Protein AF-A0A1S9CW14-F1 (afdb_monomer_lite)

Sequence (114 aa):
MKLLQTALFVVAGVLASTAIGADVLDPGVQVLKESLSLTEKQIPELDKIFKEFGAKREAQFKERRELYRKMQEQIAAVLTKEQARKYENMRSQPPPHPKEEETRRESPPLPAAE

Radius of gyration: 30.39 Å; chains: 1; bounding box: 92×54×70 Å

Structure (mmCIF, N/CA/C/O backbone):
data_AF-A0A1S9CW14-F1
#
_entry.id   AF-A0A1S9CW14-F1
#
loop_
_atom_site.group_PDB
_atom_site.id
_atom_site.type_symbol
_atom_site.label_atom_id
_atom_site.label_alt_id
_atom_site.label_comp_id
_atom_site.label_asym_id
_atom_site.label_entity_id
_atom_site.label_seq_id
_atom_site.pdbx_PDB_ins_code
_atom_site.Cartn_x
_atom_site.Cartn_y
_atom_site.Cartn_z
_atom_site.occupancy
_atom_site.B_iso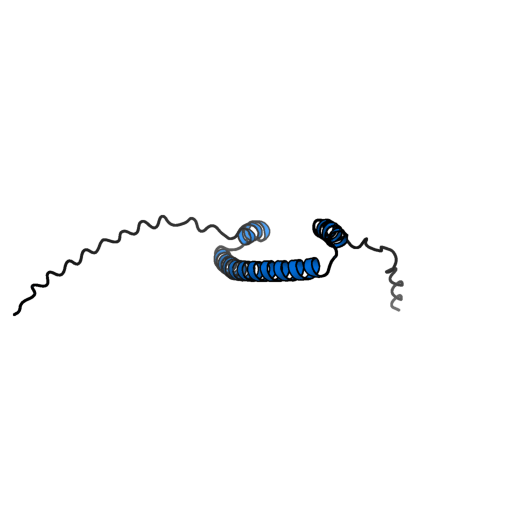_or_equiv
_atom_site.auth_seq_id
_atom_site.auth_comp_id
_atom_site.auth_asym_id
_atom_site.auth_atom_id
_atom_site.pdbx_PDB_model_num
ATOM 1 N N . MET A 1 1 ? -40.375 -39.084 -35.545 1.00 37.78 1 MET A N 1
ATOM 2 C CA . MET A 1 1 ? -39.158 -39.751 -36.056 1.00 37.78 1 MET A CA 1
ATOM 3 C C . MET A 1 1 ? -38.541 -38.851 -37.120 1.00 37.78 1 MET A C 1
ATOM 5 O O . MET A 1 1 ? -39.282 -38.498 -38.018 1.00 37.78 1 MET A O 1
ATOM 9 N N . LYS A 1 2 ? -37.252 -38.485 -36.958 1.00 41.34 2 LYS A N 1
ATOM 10 C CA . LYS A 1 2 ? -36.207 -38.275 -37.997 1.00 41.34 2 LYS A CA 1
ATOM 11 C C . LYS A 1 2 ? -36.626 -37.488 -39.271 1.00 41.34 2 LYS A C 1
ATOM 13 O O . LYS A 1 2 ? -37.456 -37.962 -40.021 1.00 41.34 2 LYS A O 1
ATOM 18 N N . LEU A 1 3 ? -36.056 -36.329 -39.617 1.00 45.03 3 LEU A N 1
ATOM 19 C CA . LEU A 1 3 ? -34.623 -36.052 -39.796 1.00 45.03 3 LEU A CA 1
ATOM 20 C C . LEU A 1 3 ? -34.311 -34.549 -39.727 1.00 45.03 3 LEU A C 1
ATOM 22 O O . LEU A 1 3 ? -35.012 -33.728 -40.311 1.00 45.03 3 LEU A O 1
ATOM 26 N N . LEU A 1 4 ? -33.206 -34.239 -39.047 1.00 47.41 4 LEU A N 1
ATOM 27 C CA . LEU A 1 4 ? -32.520 -32.954 -39.065 1.00 47.41 4 LEU A CA 1
ATOM 28 C C . LEU A 1 4 ? -32.013 -32.640 -40.480 1.00 47.41 4 LEU A C 1
ATOM 30 O O . LEU A 1 4 ? -31.315 -33.462 -41.074 1.00 47.41 4 LEU A O 1
ATOM 34 N N . GLN A 1 5 ? -32.263 -31.423 -40.959 1.00 51.12 5 GLN A N 1
ATOM 35 C CA . GLN A 1 5 ? -31.435 -30.790 -41.982 1.00 51.12 5 GLN A CA 1
ATOM 36 C C . GLN A 1 5 ? -30.555 -29.736 -41.309 1.00 51.12 5 GLN A C 1
ATOM 38 O O . GLN A 1 5 ? -30.991 -28.649 -40.943 1.00 51.12 5 GLN A O 1
ATOM 43 N N . THR A 1 6 ? -29.300 -30.115 -41.109 1.00 52.12 6 THR A N 1
ATOM 44 C CA . THR A 1 6 ? -28.163 -29.249 -40.801 1.00 52.12 6 THR A CA 1
ATOM 45 C C . THR A 1 6 ? -27.871 -28.328 -41.983 1.00 52.12 6 THR A C 1
ATOM 47 O O . THR A 1 6 ? -27.385 -28.793 -43.013 1.00 52.12 6 THR A O 1
ATOM 50 N N . ALA A 1 7 ? -28.107 -27.026 -41.818 1.00 53.81 7 ALA A N 1
ATOM 51 C CA . ALA A 1 7 ? -27.496 -25.989 -42.644 1.00 53.81 7 ALA A CA 1
ATOM 52 C C . ALA A 1 7 ? -26.424 -25.278 -41.809 1.00 53.81 7 ALA A C 1
ATOM 54 O O . ALA A 1 7 ? -26.707 -24.556 -40.856 1.00 53.81 7 ALA A O 1
ATOM 55 N N . LEU A 1 8 ? -25.179 -25.574 -42.163 1.00 45.25 8 LEU A N 1
ATOM 56 C CA . LEU A 1 8 ? -23.950 -25.033 -41.609 1.00 45.25 8 LEU A CA 1
ATOM 57 C C . LEU A 1 8 ? -23.764 -23.602 -42.147 1.00 45.25 8 LEU A C 1
ATOM 59 O O . LEU A 1 8 ? -23.383 -23.434 -43.301 1.00 45.25 8 LEU A O 1
ATOM 63 N N . PHE A 1 9 ? -24.029 -22.572 -41.342 1.00 48.19 9 PHE A N 1
ATOM 64 C CA . PHE A 1 9 ? -23.623 -21.202 -41.675 1.00 48.19 9 PHE A CA 1
ATOM 65 C C . PHE A 1 9 ? -22.307 -20.874 -40.972 1.00 48.19 9 PHE A C 1
ATOM 67 O O . PHE A 1 9 ? -22.269 -20.468 -39.813 1.00 48.19 9 PHE A O 1
ATOM 74 N N . VAL A 1 10 ? -21.214 -21.063 -41.711 1.00 48.28 10 VAL A N 1
ATOM 75 C CA . VAL A 1 10 ? -19.923 -20.436 -41.432 1.00 48.28 10 VAL A CA 1
ATOM 76 C C . VAL A 1 10 ? -20.015 -19.007 -41.959 1.00 48.28 10 VAL A C 1
ATOM 78 O O . VAL A 1 10 ? -19.864 -18.775 -43.154 1.00 48.28 10 VAL A O 1
ATOM 81 N N . VAL A 1 11 ? -20.279 -18.044 -41.077 1.00 52.34 11 VAL A N 1
ATOM 82 C CA . VAL A 1 11 ? -19.985 -16.635 -41.360 1.00 52.34 11 VAL A CA 1
ATOM 83 C C . VAL A 1 11 ? -18.789 -16.252 -40.506 1.00 52.34 11 VAL A C 1
ATOM 85 O O . VAL A 1 11 ? -18.899 -15.854 -39.349 1.00 52.34 11 VAL A O 1
ATOM 88 N N . ALA A 1 12 ? -17.620 -16.449 -41.110 1.00 48.91 12 ALA A N 1
ATOM 89 C CA . ALA A 1 12 ? -16.393 -15.788 -40.722 1.00 48.91 12 ALA A CA 1
ATOM 90 C C . ALA A 1 12 ? -16.593 -14.277 -40.900 1.00 48.91 12 ALA A C 1
ATOM 92 O O . ALA A 1 12 ? -16.875 -13.806 -41.999 1.00 48.91 12 ALA A O 1
ATOM 93 N N . GLY A 1 13 ? -16.486 -13.527 -39.809 1.00 42.09 13 GLY A N 1
ATOM 94 C CA . GLY A 1 13 ? -16.664 -12.079 -39.840 1.00 42.09 13 GLY A CA 1
ATOM 95 C C . GLY A 1 13 ? -16.463 -11.406 -38.490 1.00 42.09 13 GLY A C 1
ATOM 96 O O . GLY A 1 13 ? -17.095 -10.394 -38.216 1.00 42.09 13 GLY A O 1
ATOM 97 N N . VAL A 1 14 ? -15.604 -11.962 -37.630 1.00 45.19 14 VAL A N 1
ATOM 98 C CA . VAL A 1 14 ? -15.091 -11.235 -36.463 1.00 45.19 14 VAL A CA 1
ATOM 99 C C . VAL A 1 14 ? -14.028 -10.270 -36.978 1.00 45.19 14 VAL A C 1
ATOM 101 O O . VAL A 1 14 ? -12.840 -10.576 -36.977 1.00 45.19 14 VAL A O 1
ATOM 104 N N . LEU A 1 15 ? -14.449 -9.097 -37.447 1.00 46.38 15 LEU A N 1
ATOM 105 C CA . LEU A 1 15 ? -13.569 -7.934 -37.444 1.00 46.38 15 LEU A CA 1
ATOM 106 C C . LEU A 1 15 ? -13.661 -7.327 -36.051 1.00 46.38 15 LEU A C 1
ATOM 108 O O . LEU A 1 15 ? -14.430 -6.409 -35.777 1.00 46.38 15 LEU A O 1
ATOM 112 N N . ALA A 1 16 ? -12.883 -7.922 -35.150 1.00 45.59 16 ALA A N 1
ATOM 113 C CA . ALA A 1 16 ? -12.490 -7.289 -33.913 1.00 45.59 16 ALA A CA 1
ATOM 114 C C . ALA A 1 16 ? -11.742 -6.000 -34.276 1.00 45.59 16 ALA A C 1
ATOM 116 O O . ALA A 1 16 ? -10.545 -6.013 -34.549 1.00 45.59 16 ALA A O 1
ATOM 117 N N . SER A 1 17 ? -12.446 -4.871 -34.280 1.00 42.06 17 SER A N 1
ATOM 118 C CA . SER A 1 17 ? -11.811 -3.569 -34.116 1.00 42.06 17 SER A CA 1
ATOM 119 C C . SER A 1 17 ? -11.359 -3.449 -32.663 1.00 42.06 17 SER A C 1
ATOM 121 O O . SER A 1 17 ? -11.918 -2.688 -31.877 1.00 42.06 17 SER A O 1
ATOM 123 N N . THR A 1 18 ? -10.335 -4.219 -32.288 1.00 45.69 18 THR A N 1
ATOM 124 C CA . THR A 1 18 ? -9.455 -3.828 -31.193 1.00 45.69 18 THR A CA 1
ATOM 125 C C . THR A 1 18 ? -8.723 -2.594 -31.690 1.00 45.69 18 THR A C 1
ATOM 127 O O . THR A 1 18 ? -7.696 -2.691 -32.361 1.00 45.69 18 THR A O 1
ATOM 130 N N . ALA A 1 19 ? -9.307 -1.427 -31.421 1.00 47.88 19 ALA A N 1
ATOM 131 C CA . ALA A 1 19 ? -8.543 -0.203 -31.326 1.00 47.88 19 ALA A CA 1
ATOM 132 C C . ALA A 1 19 ? -7.379 -0.521 -30.387 1.00 47.88 19 ALA A C 1
ATOM 134 O O . ALA A 1 19 ? -7.566 -0.806 -29.205 1.00 47.88 19 ALA A O 1
ATOM 135 N N . ILE A 1 20 ? -6.212 -0.621 -31.010 1.00 43.88 20 ILE A N 1
ATOM 136 C CA . ILE A 1 20 ? -4.915 -0.885 -30.422 1.00 43.88 20 ILE A CA 1
ATOM 137 C C . ILE A 1 20 ? -4.788 0.094 -29.265 1.00 43.88 20 ILE A C 1
ATOM 139 O O . ILE A 1 20 ? -4.717 1.306 -29.475 1.00 43.88 20 ILE A O 1
ATOM 143 N N . GLY A 1 21 ? -4.869 -0.435 -28.043 1.00 41.94 21 GLY A N 1
ATOM 144 C CA . GLY A 1 21 ? -4.533 0.329 -26.860 1.00 41.94 21 GLY A CA 1
ATOM 145 C C . GLY A 1 21 ? -3.143 0.885 -27.100 1.00 41.94 21 GLY A C 1
ATOM 146 O O . GLY A 1 21 ? -2.221 0.124 -27.383 1.00 41.94 21 GLY A O 1
ATOM 147 N N . ALA A 1 22 ? -3.004 2.209 -27.053 1.00 46.16 22 ALA A N 1
ATOM 148 C CA . ALA A 1 22 ? -1.701 2.786 -26.798 1.00 46.16 22 ALA A CA 1
ATOM 149 C C . ALA A 1 22 ? -1.160 2.030 -25.583 1.00 46.16 22 ALA A C 1
ATOM 151 O O . ALA A 1 22 ? -1.830 1.991 -24.549 1.00 46.16 22 ALA A O 1
ATOM 152 N N . ASP A 1 23 ? -0.045 1.329 -25.757 1.00 60.75 23 ASP A N 1
ATOM 153 C CA . ASP A 1 23 ? 0.597 0.561 -24.701 1.00 60.75 23 ASP A CA 1
ATOM 154 C C . ASP A 1 23 ? 1.036 1.574 -23.638 1.00 60.75 23 ASP A C 1
ATOM 156 O O . ASP A 1 23 ? 2.093 2.201 -23.736 1.00 60.75 23 ASP A O 1
ATOM 160 N N . VAL A 1 24 ? 0.143 1.873 -22.690 1.00 80.12 24 VAL A N 1
ATOM 161 C CA . VAL A 1 24 ? 0.436 2.813 -21.615 1.00 80.12 24 VAL A CA 1
ATOM 162 C C . VAL A 1 24 ? 1.446 2.102 -20.731 1.00 80.12 24 VAL A C 1
ATOM 164 O O . VAL A 1 24 ? 1.113 1.146 -20.024 1.00 80.12 24 VAL A O 1
ATOM 167 N N . LEU A 1 25 ? 2.696 2.549 -20.841 1.00 83.44 25 LEU A N 1
ATOM 168 C CA . LEU A 1 25 ? 3.794 2.091 -20.004 1.00 83.44 25 LEU A CA 1
ATOM 169 C C . LEU A 1 25 ? 3.464 2.366 -18.541 1.00 83.44 25 LEU A C 1
ATOM 171 O O . LEU A 1 25 ? 2.904 3.422 -18.218 1.00 83.44 25 LEU A O 1
ATOM 175 N N . ASP A 1 26 ? 3.866 1.454 -17.663 1.00 90.00 26 ASP A N 1
ATOM 176 C CA . ASP A 1 26 ? 3.825 1.690 -16.227 1.00 90.00 26 ASP A CA 1
ATOM 177 C C . ASP A 1 26 ? 4.513 3.034 -15.886 1.00 90.00 26 ASP A C 1
ATOM 179 O O . ASP A 1 26 ? 5.584 3.332 -16.433 1.00 90.00 26 ASP A O 1
ATOM 183 N N . PRO A 1 27 ? 3.935 3.869 -14.997 1.00 88.56 27 PRO A N 1
ATOM 184 C CA . PRO A 1 27 ? 4.513 5.166 -14.643 1.00 88.56 27 PRO A CA 1
ATOM 185 C C . PRO A 1 27 ? 5.967 5.081 -14.161 1.00 88.56 27 PRO A C 1
ATOM 187 O O . PRO A 1 27 ? 6.760 5.980 -14.437 1.00 88.56 27 PRO A O 1
ATOM 190 N N . GLY A 1 28 ? 6.347 3.993 -13.482 1.00 89.19 28 GLY A N 1
ATOM 191 C CA . GLY A 1 28 ? 7.729 3.758 -13.072 1.00 89.19 28 GLY A CA 1
ATOM 192 C C . GLY A 1 28 ? 8.661 3.557 -14.266 1.00 89.19 28 GLY A C 1
ATOM 193 O O . GLY A 1 28 ? 9.773 4.080 -14.276 1.00 89.19 28 GLY A O 1
ATOM 194 N N . VAL A 1 29 ? 8.197 2.871 -15.310 1.00 91.06 29 VAL A N 1
ATOM 195 C CA . VAL A 1 29 ? 8.974 2.653 -16.538 1.00 91.06 29 VAL A CA 1
ATOM 196 C C . VAL A 1 29 ? 9.098 3.933 -17.361 1.00 91.06 29 VAL A C 1
ATOM 198 O O . VAL A 1 29 ? 10.151 4.151 -17.956 1.00 91.06 29 VAL A O 1
ATOM 201 N N . GLN A 1 30 ? 8.100 4.823 -17.341 1.00 89.38 30 GLN A N 1
ATOM 202 C CA . GLN A 1 30 ? 8.206 6.148 -17.973 1.00 89.38 30 GLN A CA 1
ATOM 203 C C . GLN A 1 30 ? 9.327 6.985 -17.338 1.00 89.38 30 GLN A C 1
ATOM 205 O O . GLN A 1 30 ? 10.207 7.472 -18.047 1.00 89.38 30 GLN A O 1
ATOM 210 N N . VAL A 1 31 ? 9.372 7.050 -16.003 1.00 92.06 31 VAL A N 1
ATOM 211 C CA . VAL A 1 31 ? 10.438 7.760 -15.272 1.00 92.06 31 VAL A CA 1
ATOM 212 C C . VAL A 1 31 ? 11.815 7.154 -15.565 1.00 92.06 31 VAL A C 1
ATOM 214 O O . VAL A 1 31 ? 12.790 7.880 -15.778 1.00 92.06 31 VAL A O 1
ATOM 217 N N . LEU A 1 32 ? 11.912 5.821 -15.612 1.00 92.88 32 LEU A N 1
ATOM 218 C CA . LEU A 1 32 ? 13.169 5.136 -15.923 1.00 92.88 32 LEU A CA 1
ATOM 219 C C . LEU A 1 32 ? 13.605 5.349 -17.375 1.00 92.88 32 LEU A C 1
ATOM 221 O O . LEU A 1 32 ? 14.799 5.501 -17.627 1.00 92.88 32 LEU A O 1
ATOM 225 N N . LYS A 1 33 ? 12.664 5.402 -18.323 1.00 90.75 33 LYS A N 1
ATOM 226 C CA . LYS A 1 33 ? 12.948 5.709 -19.729 1.00 90.75 33 LYS A CA 1
ATOM 227 C C . LYS A 1 33 ? 13.604 7.080 -19.863 1.00 90.75 33 LYS A C 1
ATOM 229 O O . LYS A 1 33 ? 14.635 7.185 -20.525 1.00 90.75 33 LYS A O 1
ATOM 234 N N . GLU A 1 34 ? 13.041 8.090 -19.205 1.00 88.88 34 GLU A N 1
ATOM 235 C CA . GLU A 1 34 ? 13.561 9.463 -19.212 1.00 88.88 34 GLU A CA 1
ATOM 236 C C . GLU A 1 34 ? 14.919 9.572 -18.508 1.00 88.88 34 GLU A C 1
ATOM 238 O O . GLU A 1 34 ? 15.810 10.271 -18.983 1.00 88.88 34 GLU A O 1
ATOM 243 N N . SER A 1 35 ? 15.102 8.842 -17.405 1.00 93.69 35 SER A N 1
ATOM 244 C CA . SER A 1 35 ? 16.300 8.958 -16.565 1.00 93.69 35 SER A CA 1
ATOM 245 C C . SER A 1 35 ? 17.493 8.142 -17.069 1.00 93.69 35 SER A C 1
ATOM 247 O O . SER A 1 35 ? 18.637 8.518 -16.822 1.00 93.69 35 SER A O 1
ATOM 249 N N . LEU A 1 36 ? 17.251 7.006 -17.734 1.00 94.44 36 LEU A N 1
ATOM 250 C CA . LEU A 1 36 ? 18.288 6.008 -18.039 1.00 94.44 36 LEU A CA 1
ATOM 251 C C . LEU A 1 36 ? 18.475 5.735 -19.535 1.00 94.44 36 LEU A C 1
ATOM 253 O O . LEU A 1 36 ? 19.298 4.893 -19.885 1.00 94.44 36 LEU A O 1
ATOM 257 N N . SER A 1 37 ? 17.742 6.426 -20.417 1.00 92.00 37 SER A N 1
ATOM 258 C CA . SER A 1 37 ? 17.820 6.222 -21.874 1.00 92.00 37 SER A CA 1
ATOM 259 C C . SER A 1 37 ? 17.635 4.750 -22.275 1.00 92.00 37 SER A C 1
ATOM 261 O O . SER A 1 37 ? 18.447 4.169 -22.995 1.00 92.00 37 SER A O 1
ATOM 263 N N . LEU A 1 38 ? 16.572 4.126 -21.759 1.00 91.69 38 LEU A N 1
ATOM 264 C CA . LEU A 1 38 ? 16.272 2.713 -22.003 1.00 91.69 38 LEU A CA 1
ATOM 265 C C . LEU A 1 38 ? 16.123 2.415 -23.502 1.00 91.69 38 LEU A C 1
ATOM 267 O O . LEU A 1 38 ? 15.488 3.169 -24.238 1.00 91.69 38 LEU A O 1
ATOM 271 N N . THR A 1 39 ? 16.659 1.279 -23.945 1.00 93.06 39 THR A N 1
ATOM 272 C CA . THR A 1 39 ? 16.504 0.819 -25.332 1.00 93.06 39 THR A CA 1
ATOM 273 C C . THR A 1 39 ? 15.093 0.292 -25.600 1.00 93.06 39 THR A C 1
ATOM 275 O O . THR A 1 39 ? 14.426 -0.226 -24.702 1.00 93.06 39 THR A O 1
ATOM 278 N N . GLU A 1 40 ? 14.680 0.302 -26.869 1.00 88.75 40 GLU A N 1
ATOM 279 C CA . GLU A 1 40 ? 13.384 -0.235 -27.328 1.00 88.75 40 GLU A CA 1
ATOM 280 C C . GLU A 1 40 ? 13.157 -1.713 -26.960 1.00 88.75 40 GLU A C 1
ATOM 282 O O . GLU A 1 40 ? 12.021 -2.164 -26.861 1.00 88.75 40 GLU A O 1
ATOM 287 N N . LYS A 1 41 ? 14.228 -2.481 -26.710 1.00 91.56 41 LYS A N 1
ATOM 288 C CA . LYS A 1 41 ? 14.133 -3.870 -26.230 1.00 91.56 41 LYS A CA 1
ATOM 289 C C . LYS A 1 41 ? 13.973 -3.979 -24.711 1.00 91.56 41 LYS A C 1
ATOM 291 O O . LYS A 1 41 ? 13.413 -4.956 -24.237 1.00 91.56 41 LYS A O 1
ATOM 296 N N . GLN A 1 42 ? 14.472 -3.009 -23.946 1.00 93.00 42 GLN A N 1
ATOM 297 C CA . GLN A 1 42 ? 14.406 -3.013 -22.478 1.00 93.00 42 GLN A CA 1
ATOM 298 C C . GLN A 1 42 ? 13.064 -2.505 -21.953 1.00 93.00 42 GLN A C 1
ATOM 300 O O . GLN A 1 42 ? 12.591 -2.986 -20.927 1.00 93.00 42 GLN A O 1
ATOM 305 N N . ILE A 1 43 ? 12.453 -1.546 -22.651 1.00 92.75 43 ILE A N 1
ATOM 306 C CA . ILE A 1 43 ? 11.168 -0.947 -22.274 1.00 92.75 43 ILE A CA 1
ATOM 307 C C . ILE A 1 43 ? 10.057 -2.001 -22.080 1.00 92.75 43 ILE A C 1
ATOM 309 O O . ILE A 1 43 ? 9.468 -2.002 -20.999 1.00 92.75 43 ILE A O 1
ATOM 313 N N . PRO A 1 44 ? 9.777 -2.919 -23.031 1.00 93.44 44 PRO A N 1
ATOM 314 C CA . PRO A 1 44 ? 8.701 -3.900 -22.858 1.00 93.44 44 PRO A CA 1
ATOM 315 C C . PRO A 1 44 ? 8.995 -4.925 -21.752 1.00 93.44 44 PRO A C 1
ATOM 317 O O . PRO A 1 44 ? 8.084 -5.342 -21.041 1.00 93.44 44 PRO A O 1
ATOM 320 N N . GLU A 1 45 ? 10.263 -5.303 -21.562 1.00 94.56 45 GLU A N 1
ATOM 321 C CA . GLU A 1 45 ? 10.669 -6.219 -20.488 1.00 94.56 45 GLU A CA 1
ATOM 322 C C . GLU A 1 45 ? 10.463 -5.585 -19.106 1.00 94.56 45 GLU A C 1
ATOM 324 O O . GLU A 1 45 ? 9.900 -6.206 -18.203 1.00 94.56 45 GLU A O 1
ATOM 329 N N . LEU A 1 46 ? 10.863 -4.321 -18.942 1.00 94.12 46 LEU A N 1
ATOM 330 C CA . LEU A 1 46 ? 10.645 -3.584 -17.699 1.00 94.12 46 LEU A CA 1
ATOM 331 C C . LEU A 1 46 ? 9.159 -3.334 -17.449 1.00 94.12 46 LEU A C 1
ATOM 333 O O . LEU A 1 46 ? 8.695 -3.545 -16.332 1.00 94.12 46 LEU A O 1
ATOM 337 N N . ASP A 1 47 ? 8.397 -2.951 -18.470 1.00 94.12 47 ASP A N 1
ATOM 338 C CA . ASP A 1 47 ? 6.952 -2.746 -18.352 1.00 94.12 47 ASP A CA 1
ATOM 339 C C . ASP A 1 47 ? 6.231 -4.012 -17.876 1.00 94.12 47 ASP A C 1
ATOM 341 O O . ASP A 1 47 ? 5.435 -3.965 -16.932 1.00 94.12 47 ASP A O 1
ATOM 345 N N . LYS A 1 48 ? 6.600 -5.172 -18.428 1.00 93.62 48 LYS A N 1
ATOM 346 C CA . LYS A 1 48 ? 6.097 -6.466 -17.963 1.00 93.62 48 LYS A CA 1
ATOM 347 C C . LYS A 1 48 ? 6.441 -6.724 -16.492 1.00 93.62 48 LYS A C 1
ATOM 349 O O . LYS A 1 48 ? 5.550 -7.076 -15.718 1.00 93.62 48 LYS A O 1
ATOM 354 N N . ILE A 1 49 ? 7.699 -6.516 -16.088 1.00 94.38 49 ILE A N 1
ATOM 355 C CA . ILE A 1 49 ? 8.140 -6.709 -14.694 1.00 94.38 49 ILE A CA 1
ATOM 356 C C . ILE A 1 49 ? 7.336 -5.817 -13.743 1.00 94.38 49 ILE A C 1
ATOM 358 O O . ILE A 1 49 ? 6.840 -6.294 -12.718 1.00 94.38 49 ILE A O 1
ATOM 362 N N . PHE A 1 50 ? 7.186 -4.535 -14.078 1.00 94.00 50 PHE A N 1
ATOM 363 C CA . PHE A 1 50 ? 6.469 -3.572 -13.249 1.00 94.00 50 PHE A CA 1
ATOM 364 C C . PHE A 1 50 ? 4.982 -3.911 -13.140 1.00 94.00 50 PHE A C 1
ATOM 366 O O . PHE A 1 50 ? 4.453 -3.912 -12.028 1.00 94.00 50 PHE A O 1
ATOM 373 N N . LYS A 1 51 ? 4.321 -4.290 -14.239 1.00 90.56 51 LYS A N 1
ATOM 374 C CA . LYS A 1 51 ? 2.909 -4.709 -14.228 1.00 90.56 51 LYS A CA 1
ATOM 375 C C . LYS A 1 51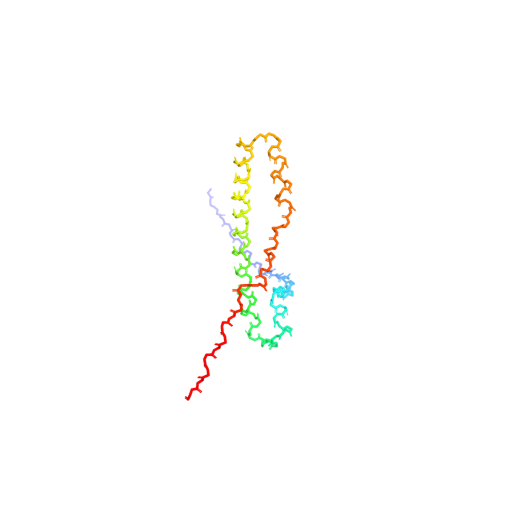 ? 2.691 -5.977 -13.394 1.00 90.56 51 LYS A C 1
ATOM 377 O O . LYS A 1 51 ? 1.789 -6.015 -12.552 1.00 90.56 51 LYS A O 1
ATOM 382 N N . GLU A 1 52 ? 3.541 -6.993 -13.555 1.00 91.25 52 GLU A N 1
ATOM 383 C CA . GLU A 1 52 ? 3.469 -8.232 -12.766 1.00 91.25 52 GLU A CA 1
ATOM 384 C C . GLU A 1 52 ? 3.679 -7.977 -11.265 1.00 91.25 52 GLU A C 1
ATOM 386 O O . GLU A 1 52 ? 2.952 -8.517 -10.421 1.00 91.25 52 GLU A O 1
ATOM 391 N N . PHE A 1 53 ? 4.655 -7.137 -10.911 1.00 91.38 53 PHE A N 1
ATOM 392 C CA . PHE A 1 53 ? 4.883 -6.754 -9.519 1.00 91.38 53 PHE A CA 1
ATOM 393 C C . PHE A 1 53 ? 3.786 -5.842 -8.973 1.00 91.38 53 PHE A C 1
ATOM 395 O O . PHE A 1 53 ? 3.408 -5.994 -7.811 1.00 91.38 53 PHE A O 1
ATOM 402 N N . GLY A 1 54 ? 3.247 -4.934 -9.784 1.00 90.00 54 GLY A N 1
ATOM 403 C CA . GLY A 1 54 ? 2.154 -4.034 -9.425 1.00 90.00 54 GLY A CA 1
ATOM 404 C C . GLY A 1 54 ? 0.914 -4.804 -8.980 1.00 90.00 54 GLY A C 1
ATOM 405 O O . GLY A 1 54 ? 0.395 -4.551 -7.891 1.00 90.00 54 GLY A O 1
ATOM 406 N N . ALA A 1 55 ? 0.519 -5.828 -9.741 1.00 86.12 55 ALA A N 1
ATOM 407 C CA . ALA A 1 55 ? -0.602 -6.698 -9.387 1.00 86.12 55 ALA A CA 1
ATOM 408 C C . ALA A 1 55 ? -0.372 -7.443 -8.057 1.00 86.12 55 ALA A C 1
ATOM 410 O O . ALA A 1 55 ? -1.239 -7.453 -7.178 1.00 86.12 55 ALA A O 1
ATOM 411 N N . LYS A 1 56 ? 0.825 -8.018 -7.859 1.00 89.94 56 LYS A N 1
ATOM 412 C CA . LYS A 1 56 ? 1.193 -8.684 -6.593 1.00 89.94 56 LYS A CA 1
ATOM 413 C C . LYS A 1 56 ? 1.187 -7.706 -5.419 1.00 89.94 56 LYS A C 1
ATOM 415 O O . LYS A 1 56 ? 0.707 -8.030 -4.333 1.00 89.94 56 LYS A O 1
ATOM 420 N N . ARG A 1 57 ? 1.706 -6.498 -5.635 1.00 89.75 57 ARG A N 1
ATOM 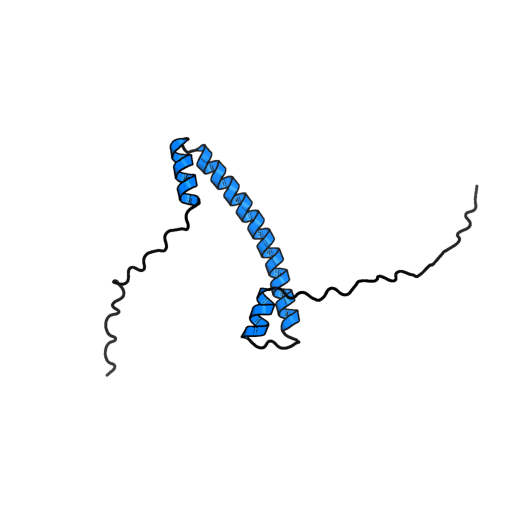421 C CA . ARG A 1 57 ? 1.766 -5.438 -4.630 1.00 89.75 57 ARG A CA 1
ATOM 422 C C . ARG A 1 57 ? 0.364 -4.990 -4.223 1.00 89.75 57 ARG A C 1
ATOM 424 O O . ARG A 1 57 ? 0.118 -4.825 -3.030 1.00 89.75 57 ARG A O 1
ATOM 431 N N . GLU A 1 58 ? -0.557 -4.835 -5.172 1.00 89.31 58 GLU A N 1
ATOM 432 C CA . GLU A 1 58 ? -1.949 -4.475 -4.888 1.00 89.31 58 GLU A CA 1
ATOM 433 C C . GLU A 1 58 ? 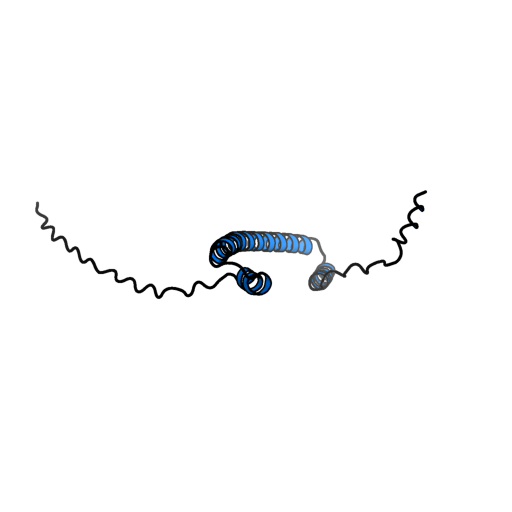-2.654 -5.544 -4.042 1.00 89.31 58 GLU A C 1
ATOM 435 O O . GLU A 1 58 ? -3.293 -5.211 -3.040 1.00 89.31 58 GLU A O 1
ATOM 440 N N . ALA A 1 59 ? -2.486 -6.824 -4.387 1.00 89.88 59 ALA A N 1
ATOM 441 C CA . ALA A 1 59 ? -3.029 -7.931 -3.600 1.00 89.88 59 ALA A CA 1
ATOM 442 C C . ALA A 1 59 ? -2.502 -7.902 -2.154 1.00 89.88 59 ALA A C 1
ATOM 444 O O . ALA A 1 59 ? -3.284 -7.880 -1.202 1.00 89.88 59 ALA A O 1
ATOM 445 N N . GLN A 1 60 ? -1.184 -7.762 -1.982 1.00 93.19 60 GLN A N 1
ATOM 446 C CA . GLN A 1 60 ? -0.575 -7.648 -0.654 1.00 93.19 60 GLN A CA 1
ATOM 447 C C . GLN A 1 60 ? -1.025 -6.398 0.114 1.00 93.19 60 GLN A C 1
ATOM 449 O O . GLN A 1 60 ? -1.062 -6.406 1.345 1.00 93.19 6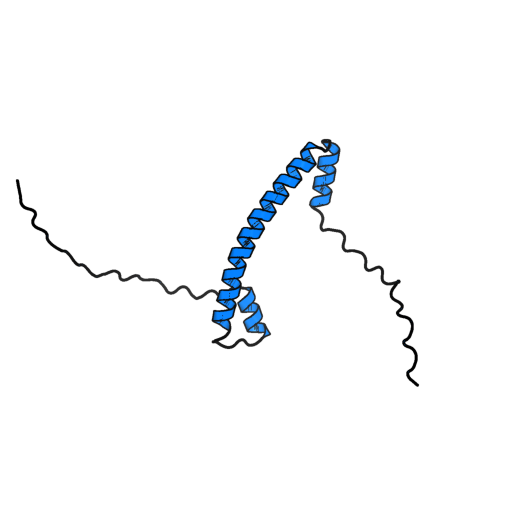0 GLN A O 1
ATOM 454 N N . PHE A 1 61 ? -1.321 -5.290 -0.569 1.00 92.69 61 PHE A N 1
ATOM 455 C CA . PHE A 1 61 ? -1.853 -4.096 0.087 1.00 92.69 61 PHE A CA 1
ATOM 456 C C . PHE A 1 61 ? -3.275 -4.304 0.595 1.00 92.69 61 PHE A C 1
ATOM 458 O O . PHE A 1 61 ? -3.587 -3.832 1.689 1.00 92.69 61 PHE A O 1
ATOM 465 N N . LYS A 1 62 ? -4.123 -5.012 -0.159 1.00 92.69 62 LYS A N 1
ATOM 466 C CA . LYS A 1 62 ? -5.481 -5.361 0.284 1.00 92.69 62 LYS A CA 1
ATOM 467 C C . LYS A 1 62 ? -5.427 -6.231 1.538 1.00 92.69 62 LYS A C 1
ATOM 469 O O . LYS A 1 62 ? -6.023 -5.861 2.547 1.00 92.69 62 LYS A O 1
ATOM 474 N N . GLU A 1 63 ? -4.617 -7.289 1.522 1.00 93.06 63 GLU A N 1
ATOM 475 C CA . GLU A 1 63 ? -4.420 -8.165 2.685 1.00 93.06 63 GLU A CA 1
ATOM 476 C C . GLU A 1 63 ? -3.891 -7.397 3.904 1.00 93.06 63 GLU A C 1
ATOM 478 O O . GLU A 1 63 ? -4.441 -7.498 5.003 1.00 93.06 63 GLU A O 1
ATOM 483 N N . ARG A 1 64 ? -2.863 -6.557 3.715 1.00 93.88 64 ARG A N 1
ATOM 484 C CA . ARG A 1 64 ? -2.319 -5.724 4.798 1.00 93.88 64 ARG A CA 1
ATOM 485 C C . ARG A 1 64 ? -3.345 -4.743 5.349 1.00 93.88 64 ARG A C 1
ATOM 487 O O . ARG A 1 64 ? -3.401 -4.558 6.562 1.00 93.88 64 ARG A O 1
ATOM 494 N N . ARG A 1 65 ? -4.163 -4.126 4.492 1.00 93.12 65 ARG A N 1
ATOM 495 C CA . ARG A 1 65 ? -5.222 -3.202 4.920 1.00 93.12 65 ARG A CA 1
ATOM 496 C C . ARG A 1 65 ? -6.262 -3.921 5.775 1.00 93.12 65 ARG A C 1
ATOM 498 O O . ARG A 1 65 ? -6.668 -3.381 6.801 1.00 93.12 65 ARG A O 1
ATOM 505 N N . GLU A 1 66 ? -6.677 -5.122 5.384 1.00 94.38 66 GLU A N 1
ATOM 506 C CA . GLU A 1 66 ? -7.634 -5.913 6.162 1.00 94.38 66 GLU A CA 1
ATOM 507 C C . GLU A 1 66 ? -7.061 -6.368 7.502 1.00 94.38 66 GLU A C 1
ATOM 509 O O . GLU A 1 66 ? -7.731 -6.238 8.529 1.00 94.38 66 GLU A O 1
ATOM 514 N N . LEU A 1 67 ? -5.817 -6.854 7.509 1.00 95.31 67 LEU A N 1
ATOM 515 C CA . LEU A 1 67 ? -5.123 -7.237 8.736 1.00 95.31 67 LEU A CA 1
ATOM 516 C C . LEU A 1 67 ? -4.994 -6.043 9.685 1.00 95.31 67 LEU A C 1
ATOM 518 O O . LEU A 1 67 ? -5.313 -6.153 10.868 1.00 95.31 67 LEU A O 1
ATOM 522 N N . TYR A 1 68 ? -4.587 -4.890 9.151 1.00 92.50 68 TYR A N 1
ATOM 523 C CA . TYR A 1 68 ? -4.485 -3.661 9.924 1.00 92.50 68 TYR A CA 1
ATOM 524 C C . TYR A 1 68 ? -5.846 -3.257 10.488 1.00 92.50 68 TYR A C 1
ATOM 526 O O . TYR A 1 68 ? -5.941 -2.988 11.678 1.00 92.50 68 TYR A O 1
ATOM 534 N N . ARG A 1 69 ? -6.925 -3.297 9.694 1.00 93.06 69 ARG A N 1
ATOM 535 C CA . ARG A 1 69 ? -8.282 -3.009 10.187 1.00 93.06 69 ARG A CA 1
ATOM 536 C C . ARG A 1 69 ? -8.672 -3.920 11.357 1.00 93.06 69 ARG A C 1
ATOM 538 O O . ARG A 1 69 ? -9.099 -3.410 12.387 1.00 93.06 69 ARG A O 1
ATOM 545 N N . LYS A 1 70 ? -8.469 -5.236 11.234 1.00 94.44 70 LYS A N 1
ATOM 546 C CA . LYS A 1 70 ? -8.786 -6.203 12.304 1.00 94.44 70 LYS A CA 1
ATOM 547 C C . LYS A 1 70 ? -7.991 -5.932 13.580 1.00 94.44 70 LYS A C 1
ATOM 549 O O . LYS A 1 70 ? -8.557 -5.925 14.667 1.00 94.44 70 LYS A O 1
ATOM 554 N N . MET A 1 71 ? -6.692 -5.666 13.451 1.00 93.69 71 MET A N 1
ATOM 555 C CA . MET A 1 71 ? -5.845 -5.295 14.588 1.00 93.69 71 MET A CA 1
ATOM 556 C C . MET A 1 71 ? -6.376 -4.036 15.289 1.00 93.69 71 MET A C 1
ATOM 558 O O . MET A 1 71 ? -6.403 -3.966 16.512 1.00 93.69 71 MET A O 1
ATOM 562 N N . GLN A 1 72 ? -6.829 -3.046 14.522 1.00 91.56 72 GLN A N 1
ATOM 563 C CA . GLN A 1 72 ? -7.345 -1.784 15.054 1.00 91.56 72 GLN A CA 1
ATOM 564 C C . GLN A 1 72 ? -8.672 -1.973 15.798 1.00 91.56 72 GLN A C 1
ATOM 566 O O . GLN A 1 72 ? -8.846 -1.416 16.879 1.00 91.56 72 GLN A O 1
ATOM 571 N N . GLU A 1 73 ? -9.571 -2.807 15.271 1.00 92.69 73 GLU A N 1
ATOM 572 C CA . GLU A 1 73 ? -10.809 -3.202 15.955 1.00 92.69 73 GLU A CA 1
ATOM 573 C C . GLU A 1 73 ? -10.511 -3.921 17.281 1.00 92.69 73 GLU A C 1
ATOM 575 O O . GLU A 1 73 ? -11.118 -3.607 18.305 1.00 92.69 73 GLU A O 1
ATOM 580 N N . GLN A 1 74 ? -9.530 -4.829 17.291 1.00 94.62 74 GLN A N 1
ATOM 581 C CA . GLN A 1 74 ? -9.103 -5.533 18.504 1.00 94.62 74 GLN A CA 1
ATOM 582 C C . GLN A 1 74 ? -8.501 -4.587 19.547 1.00 94.62 74 GLN A C 1
ATOM 584 O O . GLN A 1 74 ? -8.830 -4.696 20.725 1.00 94.62 74 GLN A O 1
ATOM 589 N N . ILE A 1 75 ? -7.661 -3.635 19.130 1.00 93.50 75 ILE A N 1
ATOM 590 C CA . ILE A 1 75 ? -7.110 -2.619 20.035 1.00 93.50 75 ILE A CA 1
ATOM 591 C C . ILE A 1 75 ? -8.247 -1.775 20.621 1.00 93.50 75 ILE A C 1
ATOM 593 O O . ILE A 1 75 ? -8.332 -1.624 21.837 1.00 93.50 75 ILE A O 1
ATOM 597 N N . ALA A 1 76 ? -9.158 -1.274 19.783 1.00 90.75 76 ALA A N 1
ATOM 598 C CA . ALA A 1 76 ? -10.275 -0.447 20.232 1.00 90.75 76 ALA A CA 1
ATOM 599 C C . ALA A 1 76 ? -11.205 -1.174 21.220 1.00 90.75 76 ALA A C 1
ATOM 601 O O . ALA A 1 76 ? -11.728 -0.531 22.125 1.00 90.75 76 ALA A O 1
ATOM 602 N N . ALA A 1 77 ? -11.377 -2.494 21.086 1.00 94.69 77 ALA A N 1
ATOM 603 C CA . ALA A 1 77 ? -12.200 -3.300 21.990 1.00 94.69 77 ALA A CA 1
ATOM 604 C C . ALA A 1 77 ? -11.616 -3.440 23.409 1.00 94.69 77 ALA A C 1
ATOM 606 O O . ALA A 1 77 ? -12.365 -3.683 24.354 1.00 94.69 77 ALA A O 1
ATOM 607 N N . VAL A 1 78 ? -10.296 -3.296 23.566 1.00 96.88 78 VAL A N 1
ATOM 608 C CA . VAL A 1 78 ? -9.608 -3.384 24.869 1.00 96.88 78 VAL A CA 1
ATOM 609 C C . VAL A 1 78 ? -9.495 -2.013 25.544 1.00 96.88 78 VAL A C 1
ATOM 611 O O . VAL A 1 78 ? -9.381 -1.922 26.766 1.00 96.88 78 VAL A O 1
ATOM 614 N N . LEU A 1 79 ? -9.526 -0.935 24.762 1.00 96.12 79 LEU A N 1
ATOM 615 C CA . LEU A 1 79 ? -9.384 0.426 25.265 1.00 96.12 79 LEU A CA 1
ATOM 616 C C . LEU A 1 79 ? -10.705 0.983 25.805 1.00 96.12 79 LEU A C 1
ATOM 618 O O . LEU A 1 79 ? -11.791 0.709 25.294 1.00 96.12 79 LEU A O 1
ATOM 622 N N . THR A 1 80 ? -10.614 1.866 26.801 1.00 96.62 80 THR A N 1
ATOM 623 C CA . THR A 1 80 ? -11.762 2.703 27.170 1.00 96.62 80 THR A CA 1
ATOM 624 C C . THR A 1 80 ? -12.087 3.686 26.044 1.00 96.62 80 THR A C 1
ATOM 626 O O . THR A 1 80 ? -11.245 4.007 25.202 1.00 96.62 80 THR A O 1
ATOM 629 N N . LYS A 1 81 ? -13.301 4.247 26.053 1.00 92.94 81 LYS A N 1
ATOM 630 C CA . LYS A 1 81 ? -13.732 5.234 25.048 1.00 92.94 81 LYS A CA 1
ATOM 631 C C . LYS A 1 81 ? -12.775 6.430 24.935 1.00 92.94 81 LYS A C 1
ATOM 633 O O . LYS A 1 81 ? -12.511 6.912 23.835 1.00 92.94 81 LYS A O 1
ATOM 638 N N . GLU A 1 82 ? -12.242 6.902 26.061 1.00 94.12 82 GLU A N 1
ATOM 639 C CA . GLU A 1 82 ? -11.284 8.013 26.092 1.00 94.12 82 GLU A CA 1
ATOM 640 C C . GLU A 1 82 ? -9.922 7.613 25.512 1.00 94.12 82 GLU A C 1
ATOM 642 O O . GLU A 1 82 ? -9.347 8.349 24.705 1.00 94.12 82 GLU A O 1
ATOM 647 N N . GLN A 1 83 ? -9.430 6.422 25.862 1.00 94.81 83 GLN A N 1
ATOM 648 C CA . GLN A 1 83 ? -8.171 5.886 25.343 1.00 94.81 83 GLN A CA 1
ATOM 649 C C . GLN A 1 83 ? -8.245 5.613 23.836 1.00 94.81 83 GLN A C 1
ATOM 651 O O . GLN A 1 83 ? -7.322 5.981 23.111 1.00 94.81 83 GLN A O 1
ATOM 656 N N . ALA A 1 84 ? -9.352 5.046 23.350 1.00 92.81 84 ALA A N 1
ATOM 657 C CA . ALA A 1 84 ? -9.582 4.794 21.929 1.00 92.81 84 ALA A CA 1
ATOM 658 C C . ALA A 1 84 ? -9.560 6.095 21.109 1.00 92.81 84 ALA A C 1
ATOM 660 O O . ALA A 1 84 ? -8.934 6.158 20.052 1.00 92.81 84 ALA A O 1
ATOM 661 N N . ARG A 1 85 ? -10.164 7.174 21.630 1.00 91.06 85 ARG A N 1
ATOM 662 C CA . ARG A 1 85 ? -10.135 8.493 20.977 1.00 91.06 85 ARG A CA 1
ATOM 663 C C . ARG A 1 85 ? -8.719 9.070 20.900 1.00 91.06 85 ARG A C 1
ATOM 665 O O . ARG A 1 85 ? -8.342 9.631 19.874 1.00 91.06 85 ARG A O 1
ATOM 672 N N . LYS A 1 86 ? -7.921 8.926 21.965 1.00 92.38 86 LYS A N 1
ATOM 673 C CA . LYS A 1 86 ? -6.510 9.349 21.965 1.00 92.38 86 LYS A CA 1
ATOM 674 C C . LYS A 1 86 ? -5.677 8.519 20.984 1.00 92.38 86 LYS A C 1
ATOM 676 O O . LYS A 1 86 ? -4.846 9.077 20.274 1.00 92.38 86 LYS A O 1
ATOM 681 N N . TYR A 1 87 ? -5.925 7.215 20.925 1.00 89.88 87 TYR A N 1
ATOM 682 C CA . TYR A 1 87 ? -5.243 6.296 20.022 1.00 89.88 87 TYR A CA 1
ATOM 683 C C . TYR A 1 87 ? -5.493 6.630 18.539 1.00 89.88 87 TYR A C 1
ATOM 685 O O . TYR A 1 87 ? -4.537 6.733 17.771 1.00 89.88 87 TYR A O 1
ATOM 693 N N . GLU A 1 88 ? -6.738 6.919 18.145 1.00 88.62 88 GLU A N 1
ATOM 694 C CA . GLU A 1 88 ? -7.063 7.324 16.764 1.00 88.62 88 GLU A CA 1
ATOM 695 C C . GLU A 1 88 ? -6.353 8.632 16.351 1.00 88.62 88 GLU A C 1
ATOM 697 O O . GLU A 1 88 ? -5.855 8.766 15.228 1.00 88.62 88 GLU A O 1
ATOM 702 N N . ASN A 1 89 ? -6.222 9.581 17.284 1.00 88.31 89 ASN A N 1
ATOM 703 C CA . ASN A 1 89 ? -5.500 10.837 17.056 1.00 88.31 89 ASN A CA 1
ATOM 704 C C . ASN A 1 89 ? -3.983 10.643 16.905 1.00 88.31 89 ASN A C 1
ATOM 706 O O . ASN A 1 89 ? -3.339 11.408 16.192 1.00 88.31 89 ASN A O 1
ATOM 710 N N . MET A 1 90 ? -3.396 9.647 17.578 1.00 86.69 90 MET A N 1
ATOM 711 C CA . MET A 1 90 ? -1.973 9.322 17.416 1.00 86.69 90 MET A CA 1
ATOM 712 C C . MET A 1 90 ? -1.705 8.660 16.064 1.00 86.69 90 MET A C 1
ATOM 714 O O . MET A 1 90 ? -0.672 8.904 15.452 1.00 86.69 90 MET A O 1
ATOM 718 N N . ARG A 1 91 ? -2.643 7.840 15.580 1.00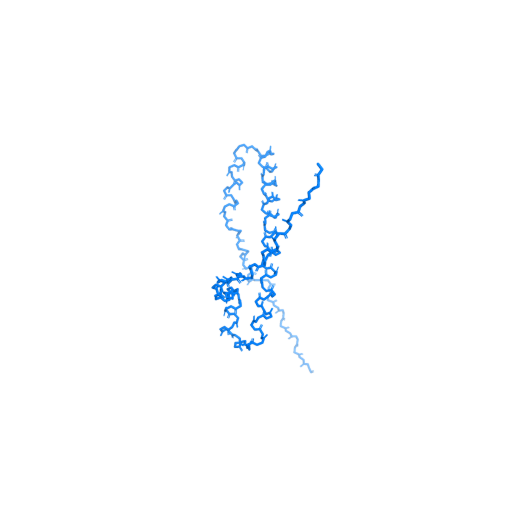 83.62 91 ARG A N 1
ATOM 719 C CA . ARG A 1 91 ? -2.504 7.094 14.323 1.00 83.62 91 ARG A CA 1
ATOM 720 C C . ARG A 1 91 ? -2.611 7.970 13.076 1.00 83.62 91 ARG A C 1
ATOM 722 O O . ARG A 1 91 ? -2.019 7.654 12.052 1.00 83.62 91 ARG A O 1
ATOM 729 N N . SER A 1 92 ? -3.391 9.042 13.148 1.00 80.25 92 SER A N 1
ATOM 730 C CA . SER A 1 92 ? -3.573 9.988 12.041 1.00 80.25 92 SER A CA 1
ATOM 731 C C . SER A 1 92 ? -2.375 10.927 11.843 1.00 80.25 92 SER A C 1
ATOM 733 O O . SER A 1 92 ? -2.332 11.653 10.852 1.00 80.25 92 SER A O 1
ATOM 735 N N . GLN A 1 93 ? -1.385 10.892 12.741 1.00 81.06 93 GLN A N 1
ATOM 736 C CA . GLN A 1 93 ? -0.152 11.660 12.614 1.00 81.06 93 GLN A CA 1
ATOM 737 C C . GLN A 1 93 ? 0.944 10.818 11.949 1.00 81.06 93 GLN A C 1
ATOM 739 O O . GLN A 1 93 ? 1.063 9.624 12.240 1.00 81.06 93 GLN A O 1
ATOM 744 N N . PRO A 1 94 ? 1.766 11.413 11.065 1.00 72.75 94 PRO A N 1
ATOM 745 C CA . PRO A 1 94 ? 2.966 10.745 10.584 1.00 72.75 94 PRO A CA 1
ATOM 746 C C . PRO A 1 94 ? 3.852 10.364 11.783 1.00 72.75 94 PRO A C 1
ATOM 748 O O . PRO A 1 94 ? 3.901 11.114 12.765 1.00 72.75 94 PRO A O 1
ATOM 751 N N . PRO A 1 95 ? 4.536 9.205 11.741 1.00 71.25 95 PRO A N 1
ATOM 752 C CA . PRO A 1 95 ? 5.435 8.823 12.818 1.00 71.25 95 PRO A CA 1
ATOM 753 C C . PRO A 1 95 ? 6.473 9.934 13.012 1.00 71.25 95 PRO A C 1
ATOM 755 O O . PRO A 1 95 ? 6.930 10.511 12.020 1.00 71.25 95 PRO A O 1
ATOM 758 N N . PRO A 1 96 ? 6.846 10.261 14.260 1.00 69.94 96 PRO A N 1
ATOM 759 C CA . PRO A 1 96 ? 7.893 11.239 14.486 1.00 69.94 96 PRO A CA 1
ATOM 760 C C . PRO A 1 96 ? 9.147 10.753 13.763 1.00 69.94 96 PRO A C 1
ATOM 762 O O . PRO A 1 96 ? 9.612 9.637 14.006 1.00 69.94 96 PRO A O 1
ATOM 765 N N . HIS A 1 97 ? 9.678 11.576 12.857 1.00 66.06 97 HIS A N 1
ATOM 766 C CA . HIS A 1 97 ? 11.006 11.334 12.315 1.00 66.06 97 HIS A CA 1
ATOM 767 C C . HIS A 1 97 ? 11.953 11.239 13.515 1.00 66.06 97 HIS A C 1
ATOM 769 O O . HIS A 1 97 ? 11.922 12.147 14.358 1.00 66.06 97 HIS A O 1
ATOM 775 N N . PRO A 1 98 ? 12.734 10.152 13.663 1.00 66.94 98 PRO A N 1
ATOM 776 C CA . PRO A 1 98 ? 13.769 10.126 14.678 1.00 66.94 98 PRO A CA 1
ATOM 777 C C . PRO A 1 98 ? 14.636 11.352 14.416 1.00 66.94 98 PRO A C 1
ATOM 779 O O . PRO A 1 98 ? 15.198 11.491 13.332 1.00 66.94 98 PRO A O 1
ATOM 782 N N . LYS A 1 99 ? 14.647 12.290 15.368 1.00 67.50 99 LYS A N 1
ATOM 783 C CA . LYS A 1 99 ? 15.572 13.416 15.322 1.00 67.50 99 LYS A CA 1
ATOM 784 C C . LYS A 1 99 ? 16.946 12.775 15.249 1.00 67.50 99 LYS A C 1
ATOM 786 O O . LYS A 1 99 ? 17.287 12.004 16.144 1.00 67.50 99 LYS A O 1
ATOM 791 N N . GLU A 1 100 ? 17.652 12.997 14.151 1.00 57.34 100 GLU A N 1
ATOM 792 C CA . GLU A 1 100 ? 19.030 12.562 14.005 1.00 57.34 100 GLU A CA 1
ATOM 793 C C . GLU A 1 100 ? 19.788 13.092 15.223 1.00 57.34 100 GLU A C 1
ATOM 795 O O . GLU A 1 100 ? 19.934 14.294 15.423 1.00 57.34 100 GLU A O 1
ATOM 800 N N . GLU A 1 101 ? 20.159 12.185 16.121 1.00 53.56 101 GLU A N 1
ATOM 801 C CA . GLU A 1 101 ? 20.988 12.489 17.275 1.00 53.56 101 GLU A CA 1
ATOM 802 C C . GLU A 1 101 ? 22.420 12.627 16.731 1.00 53.56 101 GLU A C 1
ATOM 804 O O . GLU A 1 101 ? 23.225 11.694 16.737 1.00 53.56 101 GLU A O 1
ATOM 809 N N . GLU A 1 102 ? 22.677 13.796 16.141 1.00 53.97 102 GLU A N 1
ATOM 810 C CA . GLU A 1 102 ? 23.870 14.251 15.412 1.00 53.97 102 GLU A CA 1
ATOM 811 C C . GLU A 1 102 ? 25.131 14.383 16.300 1.00 53.97 102 GLU A C 1
ATOM 813 O O . GLU A 1 102 ? 25.987 15.223 16.058 1.00 53.97 102 GLU A O 1
ATOM 818 N N . THR A 1 103 ? 25.278 13.592 17.369 1.00 51.38 103 THR A N 1
ATOM 819 C CA . THR A 1 103 ? 26.372 13.789 18.349 1.00 51.38 103 THR A CA 1
ATOM 820 C C . THR A 1 103 ? 27.009 12.522 18.920 1.00 51.38 103 THR A C 1
ATOM 822 O O . THR A 1 103 ? 27.775 12.615 19.875 1.00 51.38 103 THR A O 1
ATOM 825 N N . ARG A 1 104 ? 26.796 11.322 18.352 1.00 52.81 104 ARG A N 1
ATOM 826 C CA . ARG A 1 104 ? 27.460 10.100 18.879 1.00 52.81 104 ARG A CA 1
ATOM 827 C C . ARG A 1 104 ? 28.350 9.319 17.918 1.00 52.81 104 ARG A C 1
ATOM 829 O O . ARG A 1 104 ? 28.809 8.233 18.263 1.00 52.81 104 ARG A O 1
ATOM 836 N N . ARG A 1 105 ? 28.634 9.858 16.733 1.00 51.94 105 ARG A N 1
ATOM 837 C CA . ARG A 1 105 ? 29.650 9.305 15.824 1.00 51.94 105 ARG A CA 1
ATOM 838 C C . ARG A 1 105 ? 30.712 10.345 15.484 1.00 51.94 105 ARG A C 1
ATOM 840 O O . ARG A 1 105 ? 31.058 10.511 14.320 1.00 51.94 105 ARG A O 1
ATOM 847 N N . GLU A 1 106 ? 31.274 10.997 16.500 1.00 57.84 106 GLU A N 1
ATOM 848 C CA . GLU A 1 106 ? 32.698 11.329 16.422 1.00 57.84 106 GLU A CA 1
ATOM 849 C C . GLU A 1 106 ? 33.431 9.993 16.272 1.00 57.84 106 GLU A C 1
ATOM 851 O O . GLU A 1 106 ? 33.675 9.263 17.231 1.00 57.84 106 GLU A O 1
ATOM 856 N N . SER A 1 107 ? 33.650 9.600 15.020 1.00 60.69 107 SER A N 1
ATOM 857 C CA . SER A 1 107 ? 34.531 8.486 14.714 1.00 60.69 107 SER A CA 1
ATOM 858 C C . SER A 1 107 ? 35.913 8.897 15.221 1.00 60.69 107 SER A C 1
ATOM 860 O O . SER A 1 107 ? 36.362 9.987 14.858 1.00 60.69 107 SER A O 1
ATOM 862 N N . PRO A 1 108 ? 36.580 8.099 16.073 1.00 68.56 108 PRO A N 1
ATOM 863 C CA . PRO A 1 108 ? 37.938 8.424 16.483 1.00 68.56 108 PRO A CA 1
ATOM 864 C C . PRO A 1 108 ? 38.813 8.565 15.227 1.00 68.56 108 PRO A C 1
ATOM 866 O O . PRO A 1 108 ? 38.603 7.814 14.266 1.00 68.56 108 PRO A O 1
ATOM 869 N N . PRO A 1 109 ? 39.755 9.527 15.193 1.00 69.25 109 PRO A N 1
ATOM 870 C CA . PRO A 1 109 ? 40.614 9.714 14.033 1.00 69.25 109 PRO A CA 1
ATOM 871 C C . PRO A 1 109 ? 41.342 8.403 13.736 1.00 69.25 109 PRO A C 1
ATOM 873 O O . PRO A 1 109 ? 41.881 7.761 14.641 1.00 69.25 109 PRO A O 1
ATOM 876 N N . LEU A 1 110 ? 41.308 7.988 12.468 1.00 73.19 110 LEU A N 1
ATOM 877 C CA . LEU A 1 110 ? 42.018 6.800 12.007 1.00 73.19 110 LEU A CA 1
ATOM 878 C C . LEU A 1 110 ? 43.503 6.945 12.378 1.00 73.19 110 LEU A C 1
ATOM 880 O O . LEU A 1 110 ? 44.068 8.018 12.140 1.00 73.19 110 LEU A O 1
ATOM 884 N N . PRO A 1 111 ? 44.140 5.916 12.968 1.00 65.62 111 PRO A N 1
ATOM 885 C CA . PRO A 1 111 ? 45.564 5.980 13.253 1.00 65.62 111 PRO A CA 1
ATOM 886 C C . PRO A 1 111 ? 46.323 6.185 11.940 1.00 65.62 111 PRO A C 1
ATOM 888 O O . PRO A 1 111 ? 46.022 5.540 10.933 1.00 65.62 111 PRO A O 1
ATOM 891 N N . ALA A 1 112 ? 47.275 7.120 11.953 1.00 66.00 112 ALA A N 1
ATOM 892 C CA . ALA A 1 112 ? 48.152 7.369 10.821 1.00 66.00 112 ALA A CA 1
ATOM 893 C C . ALA A 1 112 ? 48.890 6.070 10.472 1.00 66.00 112 ALA A C 1
ATOM 895 O O . ALA A 1 112 ? 49.474 5.435 11.349 1.00 66.00 112 ALA A O 1
ATOM 896 N N . ALA A 1 113 ? 48.809 5.662 9.208 1.00 63.25 113 ALA A N 1
ATOM 897 C CA . ALA A 1 113 ? 49.602 4.556 8.698 1.00 63.25 113 ALA A CA 1
ATOM 898 C C . ALA A 1 113 ? 51.081 4.975 8.703 1.00 63.25 113 ALA A C 1
ATOM 900 O O . ALA A 1 113 ? 51.417 6.001 8.107 1.00 63.25 113 ALA A O 1
ATOM 901 N N . GLU A 1 114 ? 51.916 4.211 9.410 1.00 56.72 114 GLU A N 1
ATOM 902 C CA . GLU A 1 114 ? 53.384 4.269 9.322 1.00 56.72 114 GLU A CA 1
ATOM 903 C C . GLU A 1 114 ? 53.894 3.587 8.047 1.00 56.72 114 GLU A C 1
ATOM 905 O O . GLU A 1 114 ? 53.307 2.551 7.647 1.00 56.72 114 GLU A O 1
#

Foldseek 3Di:
DDDDDDDDDPDDDPPPPPPPPPPPADPVLVVCCVVPVDDPVVRVVVSVVCVVVVVVVVVVVVVVVVVVVVVLVVVCVVDDPVVNVVVVVVVPDDDPDPPPPVPDPPPPPDPDDD

pLDDT: mean 77.15, std 19.23, range [37.78, 96.88]

Secondary structure (DSSP, 8-state):
--------------------------HHHHHHHHHHT--TTHHHHHHHHHHHHHHHHHHHHHHHHHHHHHHHHHHHHHS-HHHHHHHHHHHTSPPPP----TTS--PPPPPPP-